Protein AF-A0A7M3XTX1-F1 (afdb_monomer)

Secondary structure (DSSP, 8-state):
-B-TT--B-EEEEEEEEETTEEEEEEEEE-HHHHHHHT--SSEEEEGGGEEEE-TTSS-EEESS-HHHHTT-HHHHHHHSGGGGGG----

Sequence (90 aa):
MLDNDGIDIGNVVGMVKIKRTYRGVVVNPHFMVKRKHGLPDTLIIPVGQLARTTSRLDEVILRCTVKRLTTLPSFLKLNGDDAEEFDEAE

Solvent-accessible surface area (backbone atoms only — not comparable to full-atom values): 5198 Å² total; per-residue (Å²): 57,28,27,61,84,65,50,67,41,29,46,80,80,49,70,41,52,54,95,92,40,75,51,23,35,30,30,41,47,36,69,70,47,22,71,76,70,74,51,64,76,60,47,42,46,36,50,87,43,60,62,48,63,50,97,81,67,83,40,47,30,29,69,47,39,69,78,55,46,70,71,32,69,66,28,45,59,55,65,37,86,76,39,73,75,58,67,88,77,127

Mean predicted aligned error: 4.85 Å

pLDDT: mean 89.83, std 13.53, range [38.5, 97.69]

Foldseek 3Di:
DAEPVGDQQADFDAFQDAPHDTQWTKGQGDPVNCVVLVDDRIFTQGPVQFDD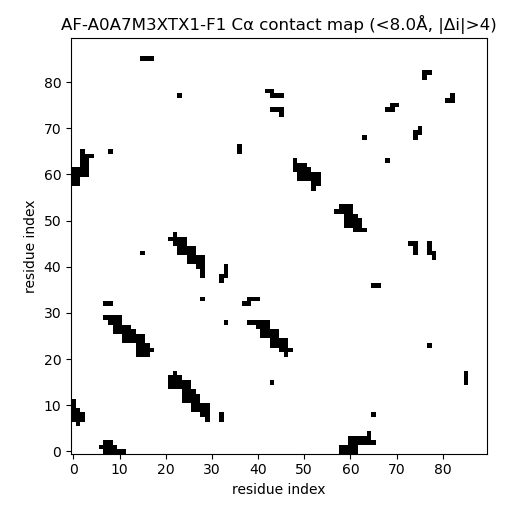ADPVNPDTYGPHDPNVRCVDPSRCCCGDPVVVVRPPPD

Nearest PDB structures (foldseek):
  8onw-assembly2_C  TM=7.098E-01  e=1.207E-01  Archaeoglobus fulgidus
  8qzo-assembly3_D  TM=7.623E-01  e=4.501E-01  Archaeoglobus fulgidus
  6p8t-assembly2_F  TM=4.709E-01  e=7.630E+00  Acinetobacter baumannii ATCC 19606 = CIP 70.34 = JCM 6841

Structure (mmCIF, N/CA/C/O backbone):
data_AF-A0A7M3XTX1-F1
#
_entry.id   AF-A0A7M3XTX1-F1
#
loop_
_atom_site.group_PDB
_atom_site.id
_atom_site.type_symbol
_atom_site.label_atom_id
_atom_site.label_alt_id
_atom_site.label_comp_id
_atom_site.label_asym_id
_atom_site.label_entity_id
_atom_site.label_seq_id
_atom_site.pdbx_PDB_ins_code
_atom_site.Cartn_x
_atom_site.Cartn_y
_atom_site.Cartn_z
_atom_site.occupancy
_atom_site.B_iso_or_equiv
_atom_site.auth_seq_id
_atom_site.auth_comp_id
_atom_site.auth_asym_id
_atom_site.auth_atom_id
_atom_site.pdbx_PDB_model_num
ATOM 1 N N . MET A 1 1 ? -2.441 -5.851 -7.006 1.00 94.69 1 MET A N 1
ATOM 2 C CA . MET A 1 1 ? -2.519 -4.413 -6.624 1.00 94.69 1 MET A CA 1
ATOM 3 C C . MET A 1 1 ? -1.320 -3.747 -7.244 1.00 94.69 1 MET A C 1
ATOM 5 O O . MET A 1 1 ? -0.225 -4.238 -7.029 1.00 94.69 1 MET A O 1
ATOM 9 N N . LEU A 1 2 ? -1.492 -2.646 -7.969 1.00 96.88 2 LEU A N 1
ATOM 10 C CA . LEU A 1 2 ? -0.410 -2.055 -8.751 1.00 96.88 2 LEU A CA 1
ATOM 11 C C . LEU A 1 2 ? 0.119 -0.766 -8.120 1.00 96.88 2 LEU A C 1
ATOM 13 O O . LEU A 1 2 ? -0.654 0.038 -7.595 1.00 96.88 2 LEU A O 1
ATOM 17 N N . ASP A 1 3 ? 1.422 -0.529 -8.222 1.00 95.50 3 ASP A N 1
ATOM 18 C CA . ASP A 1 3 ? 1.967 0.813 -8.020 1.00 95.50 3 ASP A CA 1
ATOM 19 C C . ASP A 1 3 ? 1.753 1.710 -9.257 1.00 95.50 3 ASP A C 1
ATOM 21 O O . ASP A 1 3 ? 1.195 1.288 -10.274 1.00 95.50 3 ASP A O 1
ATOM 25 N N . ASN A 1 4 ? 2.144 2.983 -9.174 1.00 94.44 4 ASN A N 1
ATOM 26 C CA . ASN A 1 4 ? 1.952 3.925 -10.282 1.00 94.44 4 ASN A CA 1
ATOM 27 C C . ASN A 1 4 ? 2.894 3.689 -11.482 1.00 94.44 4 ASN A C 1
ATOM 29 O O . ASN A 1 4 ? 2.648 4.285 -12.530 1.00 94.44 4 ASN A O 1
ATOM 33 N N . ASP A 1 5 ? 3.915 2.839 -11.338 1.00 94.69 5 ASP A N 1
ATOM 34 C CA . ASP A 1 5 ? 4.815 2.407 -12.416 1.00 94.69 5 ASP A CA 1
ATOM 35 C C . ASP A 1 5 ? 4.356 1.066 -13.034 1.00 94.69 5 ASP A C 1
ATOM 37 O O . ASP A 1 5 ? 4.983 0.558 -13.965 1.00 94.69 5 ASP A O 1
ATOM 41 N N . GLY A 1 6 ? 3.248 0.493 -12.545 1.00 93.12 6 GLY A N 1
ATOM 42 C CA . GLY A 1 6 ? 2.672 -0.760 -13.035 1.00 93.12 6 GLY A CA 1
ATOM 43 C C . GLY A 1 6 ? 3.269 -2.020 -12.405 1.00 93.12 6 GLY A C 1
ATOM 44 O O . GLY A 1 6 ? 3.029 -3.119 -12.902 1.00 93.12 6 GLY A O 1
ATOM 45 N N . ILE A 1 7 ? 4.038 -1.898 -11.320 1.00 94.50 7 ILE A N 1
ATOM 46 C CA . ILE A 1 7 ? 4.544 -3.057 -10.580 1.00 94.50 7 ILE A CA 1
ATOM 47 C C . ILE A 1 7 ? 3.389 -3.680 -9.801 1.00 94.50 7 ILE A C 1
ATOM 49 O O . ILE A 1 7 ? 2.796 -3.025 -8.942 1.00 94.50 7 ILE A O 1
ATOM 53 N N . ASP A 1 8 ? 3.112 -4.960 -10.051 1.00 95.56 8 ASP A N 1
ATOM 54 C CA . ASP A 1 8 ? 2.146 -5.711 -9.253 1.00 95.56 8 ASP A CA 1
ATOM 55 C C . ASP A 1 8 ? 2.727 -6.100 -7.897 1.00 95.56 8 ASP A C 1
ATOM 57 O O . ASP A 1 8 ? 3.576 -6.983 -7.778 1.00 95.56 8 ASP A O 1
ATOM 61 N N . ILE A 1 9 ? 2.258 -5.398 -6.872 1.00 95.81 9 ILE A N 1
ATOM 62 C CA . ILE A 1 9 ? 2.661 -5.535 -5.481 1.00 95.81 9 ILE A CA 1
ATOM 63 C C . ILE A 1 9 ? 2.147 -6.851 -4.909 1.00 95.81 9 ILE A C 1
ATOM 65 O O . ILE A 1 9 ? 2.908 -7.522 -4.219 1.00 95.81 9 ILE A O 1
ATOM 69 N N . GLY A 1 10 ? 0.888 -7.215 -5.170 1.00 96.38 10 GLY A N 1
ATOM 70 C CA . GLY A 1 10 ? 0.223 -8.363 -4.548 1.00 96.38 10 GLY A CA 1
ATOM 71 C C . GLY A 1 10 ? -1.271 -8.183 -4.282 1.00 96.38 10 GLY A C 1
ATOM 72 O O . GLY A 1 10 ? -1.920 -7.271 -4.800 1.00 96.38 10 GLY A O 1
ATOM 73 N N . ASN A 1 11 ? -1.828 -9.060 -3.450 1.00 96.50 11 ASN A N 1
ATOM 74 C CA . ASN A 1 11 ? -3.275 -9.201 -3.280 1.00 96.50 11 ASN A CA 1
ATOM 75 C C . ASN A 1 11 ? -3.777 -8.525 -2.006 1.00 96.50 11 ASN A C 1
ATOM 77 O O . ASN A 1 11 ? -3.156 -8.648 -0.951 1.00 96.50 11 ASN A O 1
ATOM 81 N N . VAL A 1 12 ? -4.929 -7.858 -2.098 1.00 96.00 12 VAL A N 1
ATOM 82 C CA . VAL A 1 12 ? -5.645 -7.330 -0.929 1.00 96.00 12 VAL A CA 1
ATOM 83 C C . VAL A 1 12 ? -6.344 -8.488 -0.226 1.00 96.00 12 VAL A C 1
ATOM 85 O O . VAL A 1 12 ? -7.116 -9.207 -0.854 1.00 96.00 12 VAL A O 1
ATOM 88 N N . VAL A 1 13 ? -6.077 -8.662 1.067 1.00 96.81 13 VAL A N 1
ATOM 89 C CA . VAL A 1 13 ? -6.620 -9.764 1.882 1.00 96.81 13 VAL A CA 1
ATOM 90 C C . VAL A 1 13 ? -7.492 -9.286 3.040 1.00 96.81 13 VAL A C 1
ATOM 92 O O . VAL A 1 13 ? -8.176 -10.087 3.667 1.00 96.81 13 VAL A O 1
ATOM 95 N N . GLY A 1 14 ? -7.504 -7.983 3.318 1.00 95.69 14 GLY A N 1
ATOM 96 C CA . GLY A 1 14 ? -8.294 -7.417 4.403 1.00 95.69 14 GLY A CA 1
ATOM 97 C C . GLY A 1 14 ? -8.225 -5.898 4.450 1.00 95.69 14 GLY A C 1
ATOM 98 O O . GLY A 1 14 ? -7.621 -5.247 3.594 1.00 95.69 14 GLY A O 1
ATOM 99 N N . MET A 1 15 ? -8.842 -5.320 5.475 1.00 95.38 15 MET A N 1
ATOM 100 C CA . MET A 1 15 ? -8.819 -3.884 5.732 1.00 95.38 15 MET A CA 1
ATOM 101 C C . MET A 1 15 ? -8.593 -3.624 7.214 1.00 95.38 15 MET A C 1
ATOM 103 O O . MET A 1 15 ? -9.134 -4.332 8.054 1.00 95.38 15 MET A O 1
ATOM 107 N N . VAL A 1 16 ? -7.846 -2.567 7.522 1.00 94.50 16 VAL A N 1
ATOM 108 C CA . VAL A 1 16 ? -7.597 -2.126 8.897 1.00 94.50 16 VAL A CA 1
ATOM 109 C C . VAL A 1 16 ? -8.538 -0.981 9.224 1.00 94.50 16 VAL A C 1
ATOM 111 O O . VAL A 1 16 ? -8.507 0.080 8.581 1.00 94.50 16 VAL A O 1
ATOM 114 N N . LYS A 1 17 ? -9.377 -1.191 10.236 1.00 93.50 17 LYS A N 1
ATOM 115 C CA . LYS A 1 17 ? -10.326 -0.202 10.736 1.00 93.50 17 LYS A CA 1
ATOM 116 C C . LYS A 1 17 ? -9.824 0.347 12.062 1.00 93.50 17 LYS A C 1
ATOM 118 O O . LYS A 1 17 ? -9.661 -0.386 13.017 1.00 93.50 17 LYS A O 1
ATOM 123 N N . ILE A 1 18 ? -9.649 1.663 12.133 1.00 89.69 18 ILE A N 1
ATOM 124 C CA . ILE A 1 18 ? -9.310 2.354 13.379 1.00 89.69 18 ILE A CA 1
ATOM 125 C C . ILE A 1 18 ? -10.551 3.122 13.822 1.00 89.69 18 ILE A C 1
ATOM 127 O O . ILE A 1 18 ? -11.002 4.052 13.135 1.00 89.69 18 ILE A O 1
ATOM 131 N N . LYS A 1 19 ? -11.120 2.733 14.967 1.00 88.81 19 LYS A N 1
ATOM 132 C CA . LYS A 1 19 ? -12.416 3.219 15.468 1.00 88.81 19 LYS A CA 1
ATOM 133 C C . LYS A 1 19 ? -13.533 2.989 14.439 1.00 88.81 19 LYS A C 1
ATOM 135 O O . LYS A 1 19 ? -14.049 1.890 14.286 1.00 88.81 19 LYS A O 1
ATOM 140 N N . ARG A 1 20 ? -13.903 4.026 13.685 1.00 90.94 20 ARG A N 1
ATOM 141 C CA . ARG A 1 20 ? -14.985 4.00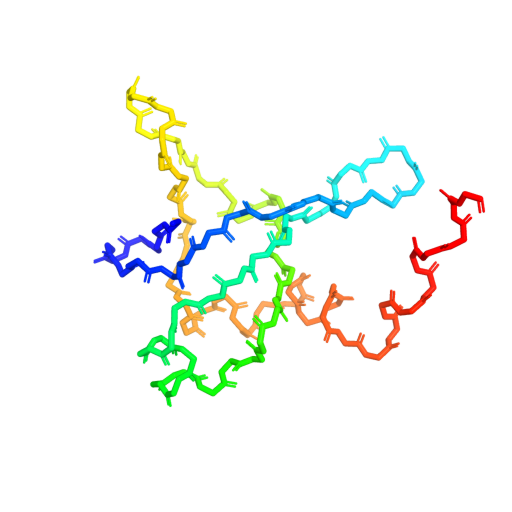4 12.682 1.00 90.94 20 ARG A CA 1
ATOM 142 C C . ARG A 1 20 ? -14.500 4.184 11.245 1.00 90.94 20 ARG A C 1
ATOM 144 O O . ARG A 1 20 ? -15.321 4.316 10.344 1.00 90.94 20 ARG A O 1
ATOM 151 N N . THR A 1 21 ? -13.189 4.243 11.021 1.00 93.19 21 THR A N 1
ATOM 152 C CA . THR A 1 21 ? -12.616 4.621 9.724 1.00 93.19 21 THR A CA 1
ATOM 153 C C . THR A 1 21 ? -11.628 3.566 9.254 1.00 93.19 21 THR A C 1
ATOM 155 O O . THR A 1 21 ? -10.672 3.264 9.963 1.00 93.19 21 THR A O 1
ATOM 158 N N . TYR A 1 22 ? -11.820 3.053 8.038 1.00 95.31 22 TYR A N 1
ATOM 159 C CA . TYR A 1 22 ? -10.806 2.241 7.371 1.00 95.31 22 TYR A CA 1
ATOM 160 C C . TYR A 1 22 ? -9.599 3.115 7.043 1.00 95.31 22 TYR A C 1
ATOM 162 O O . TYR A 1 22 ? -9.715 4.111 6.328 1.00 95.31 22 TYR A O 1
ATOM 170 N N . ARG A 1 23 ? -8.452 2.789 7.634 1.00 95.12 23 ARG A N 1
ATOM 171 C CA . ARG A 1 23 ? -7.215 3.573 7.512 1.00 95.12 23 ARG A CA 1
ATOM 172 C C . ARG A 1 23 ? -6.203 2.915 6.591 1.00 95.12 23 ARG A C 1
ATOM 174 O O . ARG A 1 23 ? -5.403 3.635 5.993 1.00 95.12 23 ARG A O 1
ATOM 181 N N . GLY A 1 24 ? -6.286 1.603 6.401 1.00 96.25 24 GLY A N 1
ATOM 182 C CA . GLY A 1 24 ? -5.447 0.889 5.452 1.00 96.25 24 GLY A CA 1
ATOM 183 C C . GLY A 1 24 ? -6.101 -0.367 4.895 1.00 96.25 24 GLY A C 1
ATOM 184 O O . GLY A 1 24 ? -7.136 -0.817 5.384 1.00 96.25 24 GLY A O 1
ATOM 185 N N . VAL A 1 25 ? -5.475 -0.916 3.862 1.00 96.69 25 VAL A N 1
ATOM 186 C CA . VAL A 1 25 ? -5.789 -2.224 3.288 1.00 96.69 25 VAL A CA 1
ATOM 187 C C . VAL A 1 25 ? -4.631 -3.172 3.564 1.00 96.69 25 VAL A C 1
ATOM 189 O O . VAL A 1 25 ? -3.473 -2.786 3.419 1.00 96.69 25 VAL A O 1
ATOM 192 N N . VAL A 1 26 ? -4.947 -4.390 3.986 1.00 97.06 26 VAL A N 1
ATOM 193 C CA . VAL A 1 26 ? -3.963 -5.439 4.255 1.00 97.06 26 VAL A CA 1
ATOM 194 C C . VAL A 1 26 ? -3.621 -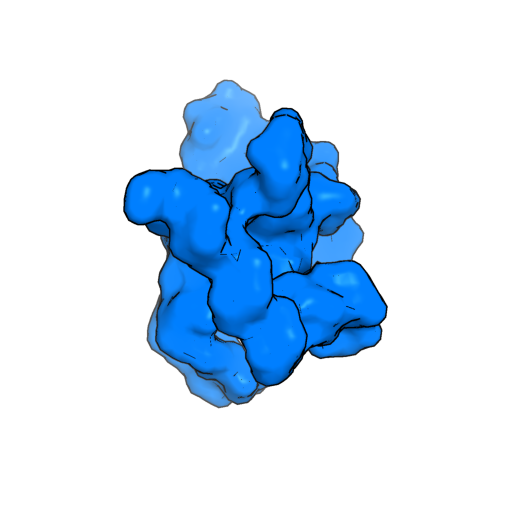6.109 2.934 1.00 97.06 26 VAL A C 1
ATOM 196 O O . VAL A 1 26 ? -4.519 -6.538 2.204 1.00 97.06 26 VAL A O 1
ATOM 199 N N . VAL A 1 27 ? -2.334 -6.173 2.611 1.00 97.06 27 VAL A N 1
ATOM 200 C CA . VAL A 1 27 ? -1.827 -6.697 1.344 1.00 97.06 27 VAL A CA 1
ATOM 201 C C . VAL A 1 27 ? -0.781 -7.763 1.608 1.00 97.06 27 VAL A C 1
ATOM 203 O O . VAL A 1 27 ? 0.162 -7.529 2.362 1.00 97.06 27 VAL A O 1
ATOM 206 N N . ASN A 1 28 ? -0.922 -8.891 0.914 1.00 97.69 28 ASN A N 1
ATOM 207 C CA . ASN A 1 28 ? 0.090 -9.938 0.847 1.00 97.69 28 ASN A CA 1
ATOM 208 C C . ASN A 1 28 ? 0.910 -9.727 -0.426 1.00 97.69 28 ASN A C 1
ATOM 210 O O . ASN A 1 28 ? 0.402 -10.001 -1.525 1.00 97.69 28 ASN A O 1
ATOM 214 N N . PRO A 1 29 ? 2.151 -9.220 -0.328 1.00 96.94 29 PRO A N 1
ATOM 215 C CA . PRO A 1 29 ? 2.919 -8.907 -1.511 1.00 96.94 29 PRO A CA 1
ATOM 216 C C . PRO A 1 29 ? 3.463 -10.175 -2.172 1.00 96.94 29 PRO A C 1
ATOM 218 O O . PRO A 1 29 ? 3.840 -11.148 -1.509 1.00 96.94 29 PRO A O 1
ATOM 221 N N . HIS A 1 30 ? 3.571 -10.156 -3.498 1.00 96.50 30 HIS A N 1
ATOM 222 C CA . HIS A 1 30 ? 4.193 -11.238 -4.247 1.00 96.50 30 HIS A CA 1
ATOM 223 C C . HIS A 1 30 ? 5.660 -11.417 -3.844 1.00 96.50 30 HIS A C 1
ATOM 225 O O . HIS A 1 30 ? 6.390 -10.452 -3.606 1.00 96.50 30 HIS A O 1
ATOM 231 N N . PHE A 1 31 ? 6.121 -12.670 -3.829 1.00 94.19 31 PHE A N 1
ATOM 232 C CA . PHE A 1 31 ? 7.470 -13.040 -3.390 1.00 94.19 31 PHE A CA 1
ATOM 233 C C . PHE A 1 31 ? 8.582 -12.215 -4.059 1.00 94.19 31 PHE A C 1
ATOM 235 O O . PHE A 1 31 ? 9.497 -11.735 -3.389 1.00 94.19 31 PHE A O 1
ATOM 242 N N . MET A 1 32 ? 8.472 -11.992 -5.373 1.00 92.75 32 MET A N 1
ATOM 243 C CA . MET A 1 32 ? 9.450 -11.213 -6.138 1.00 92.75 32 MET A CA 1
ATOM 244 C C . MET A 1 32 ? 9.530 -9.752 -5.678 1.00 92.75 32 MET A C 1
ATOM 246 O O . MET A 1 32 ? 10.624 -9.194 -5.595 1.00 92.75 32 MET A O 1
ATOM 250 N N . VAL A 1 33 ? 8.392 -9.142 -5.338 1.00 93.38 33 VAL A N 1
ATOM 251 C CA . VAL A 1 33 ? 8.336 -7.761 -4.846 1.00 93.38 33 VAL A CA 1
ATOM 252 C C . VAL A 1 33 ? 8.886 -7.678 -3.428 1.00 93.38 33 VAL A C 1
ATOM 254 O O . VAL A 1 33 ? 9.716 -6.805 -3.168 1.00 93.38 33 VAL A O 1
ATOM 257 N N . LYS A 1 34 ? 8.526 -8.628 -2.550 1.00 93.69 34 LYS A N 1
ATOM 258 C CA . LYS A 1 34 ? 9.080 -8.719 -1.188 1.00 93.69 34 LYS A CA 1
ATOM 259 C C . LYS A 1 34 ? 10.598 -8.751 -1.202 1.00 93.69 34 LYS A C 1
ATOM 261 O O . LYS A 1 34 ? 11.238 -7.899 -0.594 1.00 93.69 34 LYS A O 1
ATOM 266 N N . ARG A 1 35 ? 11.180 -9.673 -1.974 1.00 93.25 35 ARG A N 1
ATOM 267 C CA . ARG A 1 35 ? 12.635 -9.840 -2.062 1.00 93.25 35 ARG A CA 1
ATOM 268 C C . ARG A 1 35 ? 13.334 -8.607 -2.639 1.00 93.25 35 ARG A C 1
ATOM 270 O O . ARG A 1 35 ? 14.407 -8.246 -2.171 1.00 93.25 35 ARG A O 1
ATOM 277 N N . LYS A 1 36 ? 12.745 -7.967 -3.653 1.00 92.69 36 LYS A N 1
ATOM 278 C CA . LYS A 1 36 ? 13.336 -6.795 -4.318 1.00 92.69 36 LYS A CA 1
ATOM 279 C C . LYS A 1 36 ? 13.304 -5.537 -3.448 1.00 92.69 36 LYS A C 1
ATOM 281 O O . LYS A 1 36 ? 14.217 -4.721 -3.543 1.00 92.69 36 LYS A O 1
ATOM 286 N N . HIS A 1 37 ? 12.254 -5.363 -2.649 1.00 89.75 37 HIS A N 1
ATOM 287 C CA . HIS A 1 37 ? 12.011 -4.141 -1.877 1.00 89.75 37 HIS A CA 1
ATOM 288 C C . HIS A 1 37 ? 12.190 -4.310 -0.361 1.00 89.75 37 HIS A C 1
ATOM 290 O O . HIS A 1 37 ? 12.014 -3.335 0.362 1.00 89.75 37 HIS A O 1
ATOM 296 N N . GLY A 1 38 ? 12.548 -5.506 0.118 1.00 90.94 38 GLY A N 1
ATOM 297 C CA . GLY A 1 38 ? 12.714 -5.792 1.546 1.00 90.94 38 GLY A CA 1
ATOM 298 C C . GLY A 1 38 ? 11.407 -5.677 2.333 1.00 90.94 38 GLY A C 1
ATOM 299 O O . GLY A 1 38 ? 11.411 -5.156 3.441 1.00 90.94 38 GLY A O 1
ATOM 300 N N . LEU A 1 39 ? 10.283 -6.089 1.736 1.00 92.19 39 LEU A N 1
ATOM 301 C CA . LEU A 1 39 ? 8.960 -5.970 2.362 1.00 92.19 39 LEU A CA 1
ATOM 302 C C . LEU A 1 39 ? 8.636 -7.190 3.239 1.00 92.19 39 LEU A C 1
ATOM 304 O O . LEU A 1 39 ? 9.071 -8.297 2.902 1.00 92.19 39 LEU A O 1
ATOM 308 N N . PRO A 1 40 ? 7.827 -7.010 4.300 1.00 92.81 40 PRO A N 1
ATOM 309 C CA . PRO A 1 40 ? 7.321 -8.113 5.113 1.00 92.81 40 PRO A CA 1
ATOM 310 C C . PRO A 1 40 ? 6.325 -8.994 4.341 1.00 92.81 40 PRO A C 1
ATOM 312 O O . PRO A 1 40 ? 5.903 -8.674 3.224 1.00 92.81 40 PRO A O 1
ATOM 315 N N . ASP A 1 41 ? 5.938 -10.116 4.952 1.00 92.56 41 ASP A N 1
ATOM 316 C CA . ASP A 1 41 ? 4.973 -11.061 4.374 1.00 92.56 41 ASP A CA 1
ATOM 317 C C . ASP A 1 41 ? 3.578 -10.466 4.185 1.00 92.56 41 ASP A C 1
ATOM 319 O O . ASP A 1 41 ? 2.907 -10.787 3.202 1.00 92.56 41 ASP A O 1
ATOM 323 N N . THR A 1 42 ? 3.208 -9.556 5.080 1.00 94.56 42 THR A N 1
ATOM 324 C CA . THR A 1 42 ? 1.963 -8.798 5.062 1.00 94.56 42 THR A CA 1
ATOM 325 C C . THR A 1 42 ? 2.288 -7.346 5.381 1.00 94.56 42 THR A C 1
ATOM 327 O O . THR A 1 42 ? 3.084 -7.076 6.278 1.00 94.56 42 THR A O 1
ATOM 330 N N . LEU A 1 43 ? 1.685 -6.405 4.657 1.00 94.88 43 LEU A N 1
ATOM 331 C CA . LEU A 1 43 ? 1.812 -4.973 4.938 1.00 94.88 43 LEU A CA 1
ATOM 332 C C . LEU A 1 43 ? 0.480 -4.251 4.777 1.00 94.88 43 LEU A C 1
ATOM 334 O O . LEU A 1 43 ? -0.396 -4.665 4.019 1.00 94.88 43 LEU A O 1
ATOM 338 N N . ILE A 1 44 ? 0.352 -3.131 5.473 1.00 96.75 44 ILE A N 1
ATOM 339 C CA . ILE A 1 44 ? -0.832 -2.285 5.477 1.00 96.75 44 ILE A CA 1
ATOM 340 C C . ILE A 1 44 ? -0.569 -1.067 4.595 1.00 96.75 44 ILE A C 1
ATOM 342 O O . ILE A 1 44 ? 0.295 -0.235 4.872 1.00 96.75 44 ILE A O 1
ATOM 346 N N . ILE A 1 45 ? -1.343 -0.920 3.525 1.00 96.44 45 ILE A N 1
ATOM 347 C CA . ILE A 1 45 ? -1.256 0.238 2.634 1.00 96.44 45 ILE A CA 1
ATOM 348 C C . ILE A 1 45 ? -2.288 1.278 3.065 1.00 96.44 45 ILE A C 1
ATOM 350 O O . ILE A 1 45 ? -3.480 0.968 3.081 1.00 96.44 45 ILE A O 1
ATOM 354 N N . PRO A 1 46 ? -1.884 2.522 3.387 1.00 96.62 46 PRO A N 1
ATOM 355 C CA . PRO A 1 46 ? -2.824 3.558 3.793 1.00 96.62 46 PRO A CA 1
ATOM 356 C C . PRO A 1 46 ? -3.863 3.838 2.704 1.00 96.62 46 PRO A C 1
ATOM 358 O O . PRO A 1 46 ? -3.501 4.051 1.545 1.00 96.62 46 PRO A O 1
ATOM 361 N N . VAL A 1 47 ? -5.142 3.962 3.074 1.00 95.94 47 VAL A N 1
ATOM 362 C CA . VAL A 1 47 ? -6.232 4.224 2.107 1.00 95.94 47 VAL A CA 1
ATOM 363 C C . VAL A 1 47 ? -6.020 5.511 1.303 1.00 95.94 47 VAL A C 1
ATOM 365 O O . VAL A 1 47 ? -6.424 5.607 0.150 1.00 95.94 47 VAL A O 1
ATOM 368 N N . GLY A 1 48 ? -5.319 6.496 1.877 1.00 95.31 48 GLY A N 1
ATOM 369 C CA . GLY A 1 48 ? -4.974 7.739 1.183 1.00 95.31 48 GLY A CA 1
ATOM 370 C C . GLY A 1 48 ? -4.036 7.546 -0.014 1.00 95.31 48 GLY A C 1
ATOM 371 O O . GLY A 1 48 ? -3.977 8.413 -0.883 1.00 95.31 48 GLY A O 1
ATOM 372 N N . GLN A 1 49 ? -3.319 6.420 -0.087 1.00 96.44 49 GLN A N 1
ATOM 373 C CA . GLN A 1 49 ? -2.446 6.085 -1.214 1.00 96.44 49 GLN A CA 1
ATOM 374 C C . GLN A 1 49 ? -3.172 5.378 -2.355 1.00 96.44 49 GLN A C 1
ATOM 376 O O . GLN A 1 49 ? -2.589 5.242 -3.427 1.00 96.44 49 GLN A O 1
ATOM 381 N N . LEU A 1 50 ? -4.434 4.984 -2.177 1.00 96.00 50 LEU A N 1
ATOM 382 C CA . LEU A 1 50 ? -5.234 4.441 -3.268 1.00 96.00 50 LEU A CA 1
ATOM 383 C C . LEU A 1 50 ? -5.602 5.596 -4.215 1.00 96.00 50 LEU A C 1
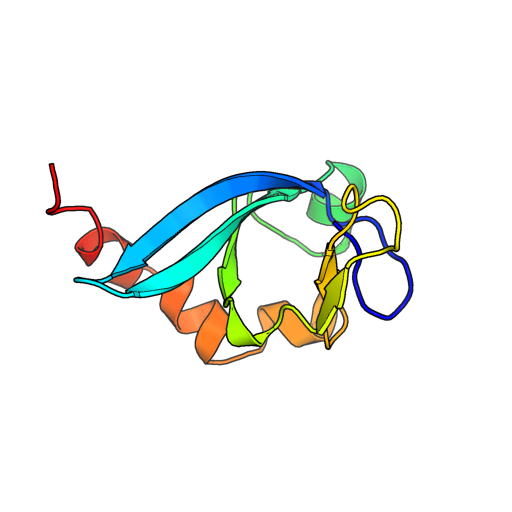ATOM 385 O O . LEU A 1 50 ? -6.159 6.617 -3.792 1.00 96.00 50 LEU A O 1
ATOM 389 N N . ALA A 1 51 ? -5.213 5.480 -5.486 1.00 96.25 51 ALA A N 1
ATOM 390 C CA . ALA A 1 51 ? -5.418 6.532 -6.479 1.00 96.25 51 ALA A CA 1
ATOM 391 C C . ALA A 1 51 ? -6.687 6.297 -7.290 1.00 96.25 51 ALA A C 1
ATOM 393 O O . ALA A 1 51 ? -7.523 7.191 -7.405 1.00 96.25 51 ALA A O 1
ATOM 394 N N . ARG A 1 52 ? -6.790 5.108 -7.884 1.00 94.88 52 ARG A N 1
ATOM 395 C CA . ARG A 1 52 ? -7.869 4.726 -8.793 1.00 94.88 52 ARG A CA 1
ATOM 396 C C . ARG A 1 52 ? -7.981 3.211 -8.877 1.00 94.88 52 ARG A C 1
ATOM 398 O O . ARG A 1 52 ? -7.040 2.498 -8.533 1.00 94.88 52 ARG A O 1
ATOM 405 N N . THR A 1 53 ? -9.105 2.753 -9.397 1.00 95.88 53 THR A N 1
ATOM 406 C CA . THR A 1 53 ? -9.308 1.376 -9.840 1.00 95.88 53 THR A CA 1
ATOM 407 C C . THR A 1 53 ? -9.330 1.312 -11.362 1.00 95.88 53 THR A C 1
ATOM 409 O O . THR A 1 53 ? -9.553 2.320 -12.040 1.00 95.88 53 THR A O 1
ATOM 412 N N . THR A 1 54 ? -9.085 0.128 -11.911 1.00 92.25 54 THR A N 1
ATOM 413 C CA . THR A 1 54 ? -9.394 -0.172 -13.315 1.00 92.25 54 THR A CA 1
ATOM 414 C C . THR A 1 54 ? -10.908 -0.233 -13.532 1.00 92.25 54 THR A C 1
ATOM 416 O O . THR A 1 54 ? -11.691 -0.324 -12.585 1.00 92.25 54 THR A O 1
ATOM 419 N N . SER A 1 55 ? -11.344 -0.219 -14.794 1.00 92.88 55 SER A N 1
ATOM 420 C CA . SER A 1 55 ? -12.766 -0.352 -15.153 1.00 92.88 55 SER A CA 1
ATOM 421 C C . SER A 1 55 ? -13.374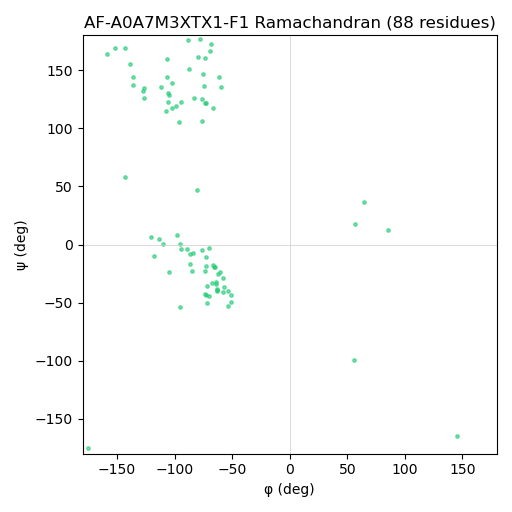 -1.693 -14.736 1.00 92.88 55 SER A C 1
ATOM 423 O O . SER A 1 55 ? -14.580 -1.777 -14.524 1.00 92.88 55 SER A O 1
ATOM 425 N N . ARG A 1 56 ? -12.543 -2.732 -14.611 1.00 93.25 56 ARG A N 1
ATOM 426 C CA . ARG A 1 56 ? -12.946 -4.071 -14.170 1.00 93.25 56 ARG A CA 1
ATOM 427 C C . ARG A 1 56 ? -13.001 -4.216 -12.650 1.00 93.25 56 ARG A C 1
ATOM 429 O O . ARG A 1 56 ? -13.500 -5.230 -12.179 1.00 93.25 56 ARG A O 1
ATOM 436 N N . LEU A 1 57 ? -12.540 -3.206 -11.902 1.00 91.62 57 LEU A N 1
ATOM 437 C CA . LEU A 1 57 ? -12.494 -3.190 -10.434 1.00 91.62 57 LEU A CA 1
ATOM 438 C C . LEU A 1 57 ? -11.707 -4.364 -9.819 1.00 91.62 57 LEU A C 1
ATOM 440 O O . LEU A 1 57 ? -11.840 -4.643 -8.632 1.00 91.62 57 LEU A O 1
ATOM 444 N N . ASP A 1 58 ? -10.880 -5.032 -10.616 1.00 91.50 58 ASP A N 1
ATOM 445 C CA . ASP A 1 58 ? -9.990 -6.125 -10.222 1.00 91.50 58 ASP A CA 1
ATOM 446 C C . ASP A 1 58 ? -8.653 -5.607 -9.677 1.00 91.50 58 ASP A C 1
ATOM 448 O O . ASP A 1 58 ? -7.984 -6.272 -8.886 1.00 91.50 58 ASP A O 1
ATOM 452 N N . GLU A 1 59 ? -8.283 -4.385 -10.055 1.00 93.62 59 GLU A N 1
ATOM 453 C CA . GLU A 1 59 ? -7.004 -3.790 -9.714 1.00 93.62 59 GLU A CA 1
ATOM 454 C C . GLU A 1 59 ? -7.181 -2.422 -9.058 1.00 93.62 59 GLU A C 1
ATOM 456 O O . GLU A 1 59 ? -7.907 -1.543 -9.533 1.00 93.62 59 GLU A O 1
ATOM 461 N N . VAL A 1 60 ? -6.438 -2.223 -7.970 1.00 96.00 60 VAL A N 1
ATOM 462 C CA . VAL A 1 60 ? -6.256 -0.924 -7.323 1.00 96.00 60 VAL A CA 1
ATOM 463 C C . VAL A 1 60 ? -4.859 -0.419 -7.655 1.00 96.00 60 VAL A C 1
ATOM 465 O O . VAL A 1 60 ? -3.882 -1.143 -7.455 1.00 96.00 60 VAL A O 1
ATOM 468 N N . ILE A 1 61 ? -4.777 0.818 -8.141 1.00 96.81 61 ILE A N 1
ATOM 469 C CA . ILE A 1 61 ? -3.534 1.492 -8.515 1.00 96.81 61 ILE A CA 1
ATOM 470 C C . ILE A 1 61 ? -3.197 2.535 -7.450 1.00 96.81 61 ILE A C 1
ATOM 472 O O . ILE A 1 61 ? -4.040 3.364 -7.081 1.00 96.81 61 ILE A O 1
ATOM 476 N N . LEU A 1 62 ? -1.959 2.512 -6.962 1.00 97.31 62 LEU A N 1
ATOM 477 C CA . LEU A 1 62 ? -1.470 3.456 -5.962 1.00 97.31 62 LEU A CA 1
ATOM 478 C C . LEU A 1 62 ? -1.087 4.815 -6.562 1.00 97.31 62 LEU A C 1
ATOM 480 O O . LEU A 1 62 ? -0.838 4.960 -7.757 1.00 97.31 62 LEU A O 1
ATOM 484 N N . ARG A 1 63 ? -1.013 5.836 -5.701 1.00 96.94 63 ARG A N 1
ATOM 485 C CA . ARG A 1 63 ? -0.549 7.190 -6.058 1.00 96.94 63 ARG A CA 1
ATOM 486 C C . ARG A 1 63 ? 0.961 7.275 -6.259 1.00 96.94 63 ARG A C 1
ATOM 488 O O . ARG A 1 63 ? 1.425 8.219 -6.889 1.00 96.94 63 ARG A O 1
ATOM 495 N N . CYS A 1 64 ? 1.720 6.352 -5.676 1.00 95.75 64 CYS A N 1
ATOM 496 C CA . CYS A 1 64 ? 3.175 6.384 -5.667 1.00 95.75 64 CYS A CA 1
ATOM 497 C C . CYS A 1 64 ? 3.776 4.982 -5.793 1.00 95.75 64 CYS A C 1
ATOM 499 O O . CYS A 1 64 ? 3.066 3.980 -5.685 1.00 95.75 64 CYS A O 1
ATOM 501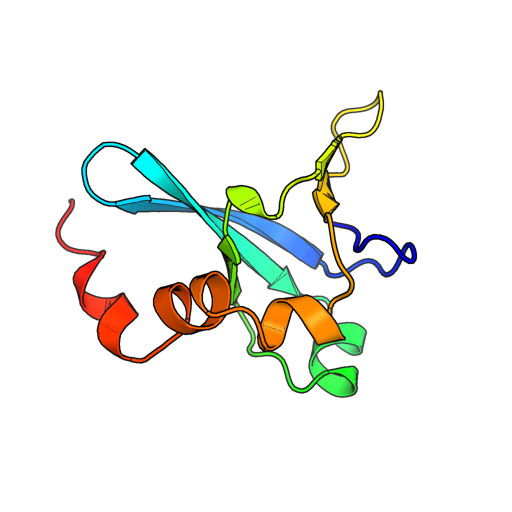 N N . THR A 1 65 ? 5.088 4.943 -6.023 1.00 96.19 65 THR A N 1
ATOM 502 C CA . THR A 1 65 ? 5.839 3.705 -6.238 1.00 96.19 65 THR A CA 1
ATOM 503 C C . THR A 1 65 ? 6.013 2.955 -4.928 1.00 96.19 65 THR A C 1
ATOM 505 O O . THR A 1 65 ? 5.991 3.564 -3.854 1.00 96.19 65 THR A O 1
ATOM 508 N N . VAL A 1 66 ? 6.306 1.654 -4.992 1.00 94.38 66 VAL A N 1
ATO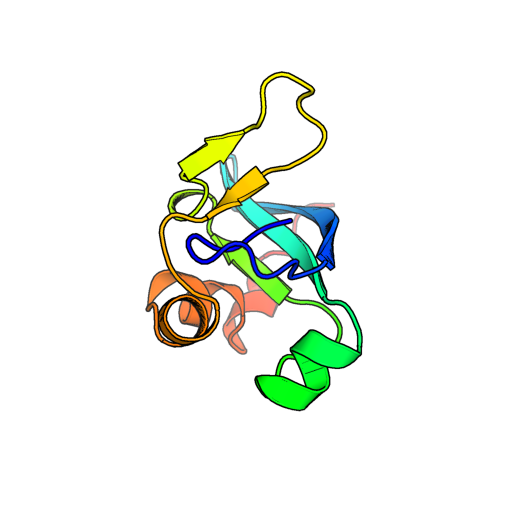M 509 C CA . VAL A 1 66 ? 6.626 0.856 -3.789 1.00 94.38 66 VAL A CA 1
ATOM 510 C C . VAL A 1 66 ? 7.756 1.490 -2.967 1.00 94.38 66 VAL A C 1
ATOM 512 O O . VAL A 1 66 ? 7.681 1.555 -1.743 1.00 94.38 66 VAL A O 1
ATOM 515 N N . LYS A 1 67 ? 8.787 2.026 -3.636 1.00 93.88 67 LYS A N 1
ATOM 516 C CA . LYS A 1 67 ? 9.912 2.705 -2.970 1.00 93.88 67 LYS A CA 1
ATOM 517 C C . LYS A 1 67 ? 9.471 3.954 -2.214 1.00 93.88 67 LYS A C 1
ATOM 519 O O . LYS A 1 67 ? 9.999 4.236 -1.145 1.00 93.88 67 LYS A O 1
ATOM 524 N N . ARG A 1 68 ? 8.541 4.733 -2.774 1.00 95.62 68 ARG A N 1
ATOM 525 C CA . ARG A 1 68 ? 8.025 5.920 -2.089 1.00 95.62 68 ARG A CA 1
ATOM 526 C C . ARG A 1 68 ? 7.101 5.515 -0.949 1.00 95.62 68 ARG A C 1
ATOM 528 O O . ARG A 1 68 ? 7.227 6.090 0.128 1.00 95.62 68 ARG A O 1
ATOM 535 N N . LEU A 1 69 ? 6.230 4.533 -1.173 1.00 95.25 69 LEU A N 1
ATOM 536 C CA . LEU A 1 69 ? 5.248 4.043 -0.210 1.00 95.25 69 LEU A CA 1
ATOM 537 C C . LEU A 1 69 ? 5.887 3.709 1.142 1.00 95.25 69 LEU A C 1
ATOM 539 O O . LEU A 1 69 ? 5.423 4.219 2.158 1.00 95.25 69 LEU A O 1
ATOM 543 N N . THR A 1 70 ? 6.983 2.944 1.151 1.00 93.12 70 THR A N 1
ATOM 544 C CA . THR A 1 70 ? 7.657 2.507 2.389 1.00 93.12 70 THR A CA 1
ATOM 545 C C . THR A 1 70 ? 8.277 3.645 3.200 1.00 93.12 70 THR A C 1
ATOM 547 O O . THR A 1 70 ? 8.516 3.499 4.392 1.00 93.12 70 THR A O 1
ATOM 550 N N . THR A 1 71 ? 8.506 4.802 2.576 1.00 94.44 71 THR A N 1
ATOM 551 C CA . THR A 1 71 ? 9.066 5.999 3.230 1.00 94.44 71 THR A CA 1
ATOM 552 C C . THR A 1 71 ? 7.998 6.973 3.725 1.00 94.44 71 THR A C 1
ATOM 554 O O . THR A 1 71 ? 8.323 8.025 4.278 1.00 94.44 71 THR A O 1
ATOM 557 N N . LEU A 1 72 ? 6.714 6.701 3.467 1.00 95.44 72 LEU A N 1
ATOM 558 C CA . LEU A 1 72 ? 5.643 7.615 3.849 1.00 95.44 72 LEU A CA 1
ATOM 559 C C . LEU A 1 72 ? 5.385 7.551 5.360 1.00 95.44 72 LEU A C 1
ATOM 561 O O . LEU A 1 72 ? 5.213 6.457 5.892 1.00 95.44 72 LEU A O 1
ATOM 565 N N . PRO A 1 73 ? 5.210 8.697 6.045 1.00 94.75 73 PRO A N 1
ATOM 566 C CA . PRO A 1 73 ? 4.854 8.705 7.465 1.00 94.75 73 PRO A CA 1
ATOM 567 C C . PRO A 1 73 ? 3.563 7.938 7.770 1.00 94.75 73 PRO A C 1
ATOM 569 O O . PRO A 1 73 ? 3.462 7.264 8.787 1.00 94.75 73 PRO A O 1
ATOM 572 N N . SER A 1 74 ? 2.573 8.003 6.873 1.00 93.12 74 SER A N 1
ATOM 573 C CA . SER A 1 74 ? 1.321 7.254 7.014 1.00 93.12 74 SER A CA 1
ATOM 574 C C . SER A 1 74 ? 1.509 5.744 6.884 1.00 93.12 74 SER A C 1
ATOM 576 O O . SER A 1 74 ? 0.778 4.999 7.527 1.00 93.12 74 SER A O 1
ATOM 578 N N . PHE A 1 75 ? 2.462 5.300 6.063 1.00 94.88 75 PHE A N 1
ATOM 579 C CA . PHE A 1 75 ? 2.816 3.890 5.940 1.00 94.88 75 PHE A CA 1
ATOM 580 C C . PHE A 1 75 ? 3.551 3.415 7.192 1.00 94.88 75 PHE A C 1
ATOM 582 O O . PHE A 1 75 ? 3.126 2.440 7.801 1.00 94.88 75 PHE A O 1
ATOM 589 N N . LEU A 1 76 ? 4.584 4.153 7.612 1.00 94.31 76 LEU A N 1
ATOM 590 C CA . LEU A 1 76 ? 5.368 3.841 8.809 1.00 94.31 76 LEU A CA 1
ATOM 591 C C . LEU A 1 76 ? 4.489 3.787 10.061 1.00 94.31 76 LEU A C 1
ATOM 593 O O . LEU A 1 76 ? 4.615 2.866 10.850 1.00 94.31 76 LEU A O 1
ATOM 597 N N . LYS A 1 77 ? 3.534 4.712 10.204 1.00 92.44 77 LYS A N 1
ATOM 598 C CA . LYS A 1 77 ? 2.592 4.708 11.330 1.00 92.44 77 LYS A CA 1
ATOM 599 C C . LYS A 1 77 ? 1.667 3.485 11.356 1.00 92.44 77 LYS A C 1
ATOM 601 O O . LYS A 1 77 ? 1.268 3.064 12.429 1.00 92.44 77 LYS A O 1
ATOM 606 N N . LEU A 1 78 ? 1.269 2.962 10.195 1.00 91.88 78 LEU A N 1
ATOM 607 C CA . LEU A 1 78 ? 0.372 1.800 10.122 1.00 91.88 78 LEU A CA 1
ATOM 608 C C . LEU A 1 78 ? 1.110 0.457 10.176 1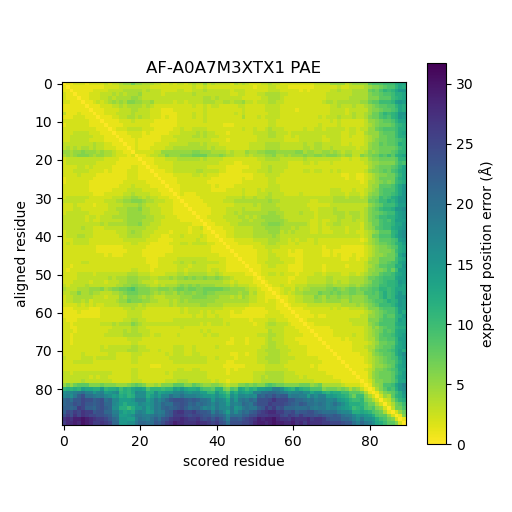.00 91.88 78 LEU A C 1
ATOM 610 O O . LEU A 1 78 ? 0.454 -0.552 10.380 1.00 91.88 78 LEU A O 1
ATOM 614 N N . ASN A 1 79 ? 2.426 0.433 9.948 1.00 92.56 79 ASN A N 1
ATOM 615 C CA . ASN A 1 79 ? 3.237 -0.793 9.891 1.00 92.56 79 ASN A CA 1
ATOM 616 C C . ASN A 1 79 ? 4.367 -0.817 10.935 1.00 92.56 79 ASN A C 1
ATOM 618 O O . ASN A 1 79 ? 5.241 -1.674 10.848 1.00 92.56 79 ASN A O 1
ATOM 622 N N . GLY A 1 80 ? 4.415 0.159 11.842 1.00 86.44 80 GLY A N 1
ATOM 623 C CA . GLY A 1 80 ? 5.370 0.203 12.949 1.00 86.44 80 GLY A CA 1
ATOM 624 C C . GLY A 1 80 ? 4.840 -0.526 14.181 1.00 86.44 80 GLY A C 1
ATOM 625 O O . GLY A 1 80 ? 3.686 -0.943 14.197 1.00 86.44 80 GLY A O 1
ATOM 626 N N . ASP A 1 81 ? 5.669 -0.624 15.217 1.00 69.75 81 ASP A N 1
ATOM 627 C CA . ASP A 1 81 ? 5.376 -1.396 16.437 1.00 69.75 81 ASP A CA 1
ATOM 628 C C . ASP A 1 81 ? 4.126 -0.897 17.196 1.00 69.75 81 ASP A C 1
ATOM 630 O O . ASP A 1 81 ? 3.444 -1.676 17.851 1.00 69.75 81 ASP A O 1
ATOM 634 N N . ASP A 1 82 ? 3.740 0.373 17.021 1.00 60.66 82 ASP A N 1
ATOM 635 C CA . ASP A 1 82 ? 2.495 0.942 17.570 1.00 60.66 82 ASP A CA 1
ATOM 636 C C . ASP A 1 82 ? 1.216 0.399 16.887 1.00 60.66 82 ASP A C 1
ATOM 638 O O . ASP A 1 82 ? 0.101 0.798 17.230 1.00 60.66 82 ASP A O 1
ATOM 642 N N . ALA A 1 83 ? 1.342 -0.456 15.866 1.00 58.06 83 ALA A N 1
ATOM 643 C CA . ALA A 1 83 ? 0.202 -1.009 15.140 1.00 58.06 83 ALA A CA 1
ATOM 644 C C . ALA A 1 83 ? -0.587 -2.062 15.938 1.00 58.06 83 ALA A C 1
ATOM 646 O O . ALA A 1 83 ? -1.749 -2.306 15.614 1.00 58.06 83 ALA A O 1
ATOM 647 N N . GLU A 1 84 ? 0.003 -2.640 16.989 1.00 52.53 84 GLU A N 1
ATOM 648 C CA . GLU A 1 84 ? -0.645 -3.647 17.844 1.00 52.53 84 GLU A CA 1
ATOM 649 C C . GLU A 1 84 ? -1.829 -3.080 18.660 1.00 52.53 84 GLU A C 1
ATOM 651 O O . GLU A 1 84 ? -2.705 -3.832 19.078 1.00 52.53 84 GLU A O 1
ATOM 656 N N . GLU A 1 85 ? -1.951 -1.754 18.814 1.00 52.31 85 GLU A N 1
ATOM 657 C CA . GLU A 1 85 ? -3.097 -1.119 19.496 1.00 52.31 85 GLU A CA 1
ATOM 658 C C . GLU A 1 85 ? -4.387 -1.064 18.650 1.00 52.31 85 GLU A C 1
ATOM 660 O O . GLU A 1 85 ? -5.427 -0.593 19.119 1.00 52.31 85 GLU A O 1
ATOM 665 N N . PHE A 1 86 ? -4.356 -1.492 17.383 1.00 55.66 86 PHE A N 1
ATOM 666 C CA . PHE A 1 86 ? -5.525 -1.398 16.499 1.00 55.66 86 PHE A CA 1
ATOM 667 C C . PHE A 1 86 ? -6.460 -2.617 16.549 1.00 55.66 86 PHE A C 1
ATOM 669 O O . PHE A 1 86 ? -7.533 -2.546 15.945 1.00 55.66 86 PHE A O 1
ATOM 676 N N . ASP A 1 87 ? -6.097 -3.661 17.303 1.00 48.81 87 ASP A N 1
ATOM 677 C CA . ASP A 1 87 ? -6.825 -4.938 17.381 1.00 48.81 87 ASP A CA 1
ATOM 678 C C . ASP A 1 87 ? -7.778 -5.078 18.593 1.00 48.81 87 ASP A C 1
ATOM 680 O O . ASP A 1 87 ? -8.395 -6.125 18.764 1.00 48.81 87 ASP A O 1
ATOM 684 N N . GLU A 1 88 ? -8.024 -4.033 19.399 1.00 43.97 88 GLU A N 1
ATOM 685 C CA . GLU A 1 88 ? -9.077 -4.067 20.445 1.00 43.97 88 GLU A CA 1
ATOM 686 C C . GLU A 1 88 ? -10.501 -3.818 19.900 1.00 43.97 88 GLU A C 1
ATOM 688 O O . GLU A 1 88 ? -11.281 -3.023 20.434 1.00 43.97 88 GLU A O 1
ATOM 693 N N . ALA A 1 89 ? -10.873 -4.477 18.808 1.00 48.09 89 ALA A N 1
ATOM 694 C CA . ALA A 1 89 ? -12.251 -4.440 18.334 1.00 48.09 89 ALA A CA 1
ATOM 695 C C . ALA A 1 89 ? -12.712 -5.780 17.761 1.00 48.09 89 ALA A C 1
ATOM 697 O O . ALA A 1 89 ? -13.191 -5.817 16.628 1.00 48.09 89 ALA A O 1
ATOM 698 N N . GLU A 1 90 ? -12.643 -6.836 18.573 1.00 38.50 90 GLU A N 1
ATOM 699 C CA 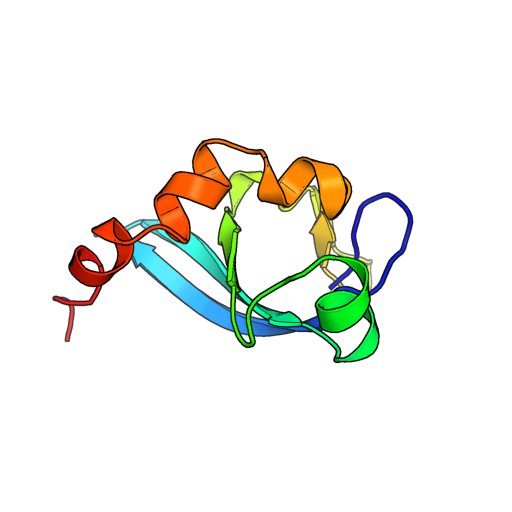. GLU A 1 90 ? -13.752 -7.796 18.681 1.00 38.50 90 GLU A CA 1
ATOM 700 C C . GLU A 1 90 ? -13.825 -8.456 20.064 1.00 38.50 90 GLU A C 1
ATOM 702 O O . GLU A 1 90 ? -12.790 -8.968 20.542 1.00 38.50 90 GLU A O 1
#

Radius of gyration: 12.75 Å; Cα contacts (8 Å, |Δi|>4): 149; chains: 1; bounding box: 28×22×36 Å